Protein AF-A0A2B4R1T6-F1 (afdb_monomer_lite)

Radius of gyration: 17.05 Å; chains: 1; bounding box: 38×41×53 Å

Organism: Stylophora pistillata (NCBI:txid50429)

pLDDT: mean 75.85, std 18.22, range [33.16, 94.69]

Structure (mmCIF, N/CA/C/O backbone):
data_AF-A0A2B4R1T6-F1
#
_entry.id   AF-A0A2B4R1T6-F1
#
loop_
_atom_site.group_PDB
_atom_site.id
_atom_site.type_symbol
_atom_site.label_atom_id
_atom_site.label_alt_id
_atom_site.label_comp_id
_atom_site.label_asym_id
_atom_site.label_entity_id
_atom_site.label_seq_id
_atom_site.pdbx_PDB_ins_code
_atom_site.Cartn_x
_atom_site.Cartn_y
_atom_site.Cartn_z
_atom_site.occupancy
_atom_site.B_iso_or_equiv
_atom_site.auth_seq_id
_atom_site.auth_comp_id
_atom_site.auth_asym_id
_atom_site.auth_atom_id
_atom_site.pdbx_PDB_model_num
ATOM 1 N N . MET A 1 1 ? -20.823 -5.730 -6.536 1.00 39.00 1 MET A N 1
ATOM 2 C CA . MET A 1 1 ? -21.537 -6.788 -7.275 1.00 39.00 1 MET A CA 1
ATOM 3 C C . MET A 1 1 ? -20.811 -8.080 -6.930 1.00 39.00 1 MET A C 1
ATOM 5 O O . MET A 1 1 ? -19.600 -8.107 -7.101 1.00 39.00 1 MET A O 1
ATOM 9 N N . TYR A 1 2 ? -21.481 -9.032 -6.278 1.00 33.16 2 TYR A N 1
ATOM 10 C CA . TYR A 1 2 ? -20.877 -10.291 -5.822 1.00 33.16 2 TYR A CA 1
ATOM 11 C C . TYR A 1 2 ? -21.001 -11.330 -6.938 1.00 33.16 2 TYR A C 1
ATOM 13 O O . TYR A 1 2 ? -22.091 -11.473 -7.487 1.00 33.16 2 TYR A O 1
ATOM 21 N N . SER A 1 3 ? -19.923 -12.046 -7.245 1.00 36.09 3 SER A N 1
ATOM 22 C CA . SER A 1 3 ? -19.972 -13.236 -8.097 1.00 36.09 3 SER A CA 1
ATOM 23 C C . SER A 1 3 ? -19.901 -14.456 -7.187 1.00 36.09 3 SER A C 1
ATOM 25 O O . SER A 1 3 ? -18.917 -14.640 -6.477 1.00 36.09 3 SER A O 1
ATOM 27 N N . VAL A 1 4 ? -20.963 -15.260 -7.161 1.00 39.91 4 VAL A N 1
ATOM 28 C CA . VAL A 1 4 ? -20.956 -16.563 -6.487 1.00 39.91 4 VAL A CA 1
ATOM 29 C C . VAL A 1 4 ? -20.501 -17.586 -7.518 1.00 39.91 4 VAL A C 1
ATOM 31 O O . VAL A 1 4 ? -21.223 -17.848 -8.477 1.00 39.91 4 VAL A O 1
ATOM 34 N N . ILE A 1 5 ? -19.308 -18.150 -7.341 1.00 46.34 5 ILE A N 1
ATOM 35 C CA . ILE A 1 5 ? -18.876 -19.302 -8.133 1.00 46.34 5 ILE A CA 1
ATOM 36 C C . ILE A 1 5 ? -19.346 -20.548 -7.391 1.00 46.34 5 ILE A C 1
ATOM 38 O O . ILE A 1 5 ? -18.790 -20.920 -6.361 1.00 46.34 5 ILE A O 1
ATOM 42 N N . VAL A 1 6 ? -20.389 -21.188 -7.912 1.00 41.59 6 VAL A N 1
ATOM 43 C CA . VAL A 1 6 ? -20.802 -22.518 -7.459 1.00 41.59 6 VAL A CA 1
ATOM 44 C C . VAL A 1 6 ? -19.969 -23.531 -8.238 1.00 41.59 6 VAL A C 1
ATOM 46 O O . VAL A 1 6 ? -20.107 -23.635 -9.455 1.00 41.59 6 VAL A O 1
ATOM 49 N N . ARG A 1 7 ? -19.072 -24.253 -7.561 1.00 44.19 7 ARG A N 1
ATOM 50 C CA . ARG A 1 7 ? -18.476 -25.478 -8.111 1.00 44.19 7 ARG A CA 1
ATOM 51 C C . ARG A 1 7 ? -19.349 -26.659 -7.699 1.00 44.19 7 ARG A C 1
ATOM 53 O O . ARG A 1 7 ? -19.763 -26.730 -6.543 1.00 44.19 7 ARG A O 1
ATOM 60 N N . ASP A 1 8 ? -19.632 -27.545 -8.650 1.00 45.81 8 ASP A N 1
ATOM 61 C CA . ASP A 1 8 ? -20.525 -28.692 -8.473 1.00 45.81 8 ASP A CA 1
ATOM 62 C C . ASP A 1 8 ? -20.237 -29.468 -7.177 1.00 45.81 8 ASP A C 1
ATOM 64 O O . ASP A 1 8 ? -19.147 -30.002 -6.973 1.00 45.81 8 ASP A O 1
ATOM 68 N N . GLY A 1 9 ? -21.246 -29.526 -6.303 1.00 54.59 9 GLY A N 1
ATOM 69 C CA . GLY A 1 9 ? -21.313 -30.441 -5.159 1.00 54.59 9 GLY A CA 1
ATOM 70 C C . GLY A 1 9 ? -20.672 -29.990 -3.840 1.00 54.59 9 GLY A C 1
ATOM 71 O O . GLY A 1 9 ? -20.754 -30.738 -2.868 1.00 54.59 9 GLY A O 1
ATOM 72 N N . GLY A 1 10 ? -20.068 -28.801 -3.758 1.00 51.72 10 GLY A N 1
ATOM 73 C CA . GLY A 1 10 ? -19.471 -28.269 -2.522 1.00 51.72 10 GLY A CA 1
ATOM 74 C C . GLY A 1 10 ? -20.254 -27.097 -1.924 1.00 51.72 10 GLY A C 1
ATOM 75 O O . GLY A 1 10 ? -20.912 -26.354 -2.650 1.00 51.72 10 GLY A O 1
ATOM 76 N N . ALA A 1 11 ? -20.173 -26.913 -0.598 1.00 46.38 11 ALA A N 1
ATOM 77 C CA . ALA A 1 11 ? -20.697 -25.722 0.077 1.00 46.38 11 ALA A CA 1
ATOM 78 C C . ALA A 1 11 ? -20.202 -24.446 -0.636 1.00 46.38 11 ALA A C 1
ATOM 80 O O . ALA A 1 11 ? -19.047 -24.425 -1.066 1.00 46.38 11 ALA A O 1
ATOM 81 N N . PRO A 1 12 ? -21.040 -23.400 -0.778 1.00 48.19 12 PRO A N 1
ATOM 82 C CA . PRO A 1 12 ? -20.660 -22.192 -1.496 1.00 48.19 12 PRO A CA 1
ATOM 83 C C . PRO A 1 12 ? -19.442 -21.562 -0.824 1.00 48.19 12 PRO A C 1
ATOM 85 O O . PRO A 1 12 ? -19.534 -20.959 0.246 1.00 48.19 12 PRO A O 1
ATOM 88 N N . GLU A 1 13 ? -18.285 -21.714 -1.456 1.00 46.03 13 GLU A N 1
ATOM 89 C CA . GLU A 1 13 ? -17.094 -20.988 -1.071 1.00 46.03 13 GLU A CA 1
ATOM 90 C C . GLU A 1 13 ? -17.287 -19.558 -1.568 1.00 46.03 13 GLU A C 1
ATOM 92 O O . GLU A 1 13 ? -17.311 -19.287 -2.771 1.00 46.03 13 GLU A O 1
ATOM 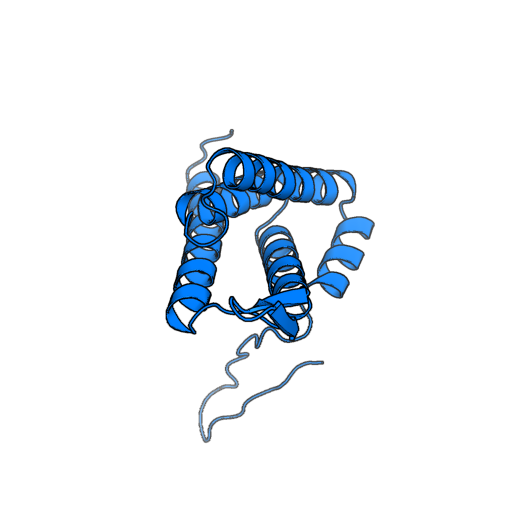97 N N . VAL A 1 14 ? -17.489 -18.626 -0.634 1.00 46.47 14 VAL A N 1
ATOM 98 C CA . VAL A 1 14 ? -17.458 -17.196 -0.942 1.00 46.47 14 VAL A CA 1
ATOM 99 C C . VAL A 1 14 ? -16.006 -16.847 -1.233 1.00 46.47 14 VAL A C 1
ATOM 101 O O . VAL A 1 14 ? -15.272 -16.346 -0.381 1.00 46.47 14 VAL A O 1
ATOM 104 N N . VAL A 1 15 ? -15.574 -17.135 -2.456 1.00 44.50 15 VAL A N 1
ATOM 105 C CA . VAL A 1 15 ? -14.360 -16.555 -2.999 1.00 44.50 15 VAL A CA 1
ATOM 106 C C . VAL A 1 15 ? -14.675 -15.076 -3.143 1.00 44.50 15 VAL A C 1
ATOM 108 O O . VAL A 1 15 ? -15.443 -14.661 -4.009 1.00 44.50 15 VAL A O 1
ATOM 111 N N . LEU A 1 16 ? -14.132 -14.282 -2.222 1.00 39.97 16 LEU A N 1
ATOM 112 C CA . LEU A 1 16 ? -14.059 -12.831 -2.321 1.00 39.97 16 LEU A CA 1
ATOM 113 C C . LEU A 1 16 ? -13.189 -12.510 -3.540 1.00 39.97 16 LEU A C 1
ATOM 115 O O . LEU A 1 16 ? -12.020 -12.147 -3.423 1.00 39.97 16 LEU A O 1
ATOM 119 N N . GLU A 1 17 ? -13.745 -12.689 -4.735 1.00 38.50 17 GLU A N 1
ATOM 120 C CA . GLU A 1 17 ? -13.187 -12.078 -5.917 1.00 38.50 17 GLU A CA 1
ATOM 121 C C . GLU A 1 17 ? -13.188 -10.578 -5.652 1.00 38.50 17 GLU A C 1
ATOM 123 O O . GLU A 1 17 ? -14.170 -9.974 -5.208 1.00 38.50 17 GLU A O 1
ATOM 128 N N . VAL A 1 18 ? -12.037 -9.974 -5.902 1.00 44.78 18 VAL A N 1
ATOM 129 C CA . VAL A 1 18 ? -11.747 -8.569 -5.663 1.00 44.78 18 VAL A CA 1
ATOM 130 C C . VAL A 1 18 ? -11.926 -7.788 -6.978 1.00 44.78 18 VAL A C 1
ATOM 132 O O . VAL A 1 18 ? -10.910 -7.456 -7.583 1.00 44.78 18 VAL A O 1
ATOM 135 N N . PRO A 1 19 ? -13.147 -7.453 -7.472 1.00 41.78 19 PRO A N 1
ATOM 136 C CA . PRO A 1 19 ? -13.233 -6.598 -8.658 1.00 41.78 19 PRO A CA 1
ATOM 137 C C . PRO A 1 19 ? -13.993 -5.275 -8.453 1.00 41.78 19 PRO A C 1
ATOM 139 O O . PRO A 1 19 ? -14.450 -4.698 -9.431 1.00 41.78 19 PRO A O 1
ATOM 142 N N . VAL A 1 20 ? -14.107 -4.735 -7.224 1.00 45.44 20 VAL A N 1
ATOM 143 C CA . VAL A 1 20 ? -14.657 -3.363 -6.989 1.00 45.44 20 VAL A CA 1
ATOM 144 C C . VAL A 1 20 ? -13.894 -2.557 -5.904 1.00 45.44 20 VAL A C 1
ATOM 146 O O . VAL A 1 20 ? -14.234 -1.420 -5.587 1.00 45.44 20 VAL A O 1
ATOM 149 N N . LEU A 1 21 ? -12.828 -3.115 -5.314 1.00 59.62 21 LEU A N 1
ATOM 150 C CA . LEU A 1 21 ? -12.398 -2.800 -3.936 1.00 59.62 21 LEU A CA 1
ATOM 151 C C . LEU A 1 21 ? -11.487 -1.570 -3.718 1.00 59.62 21 LEU A C 1
ATOM 153 O O . LEU A 1 21 ? -11.061 -1.350 -2.588 1.00 59.62 21 LEU A O 1
ATOM 157 N N . GLY A 1 22 ? -11.181 -0.763 -4.738 1.00 71.75 22 GLY A N 1
ATOM 158 C CA . GLY A 1 22 ? -10.299 0.411 -4.599 1.00 71.75 22 GLY A CA 1
ATOM 159 C C . GLY A 1 22 ? -11.032 1.664 -4.104 1.00 71.75 22 GLY A C 1
ATOM 160 O O . GLY A 1 22 ? -11.129 1.930 -2.909 1.00 71.75 22 GLY A O 1
ATOM 161 N N . LEU A 1 23 ? -11.578 2.444 -5.040 1.00 83.12 23 LEU A N 1
ATOM 162 C CA . LEU A 1 23 ? -12.249 3.723 -4.761 1.00 83.12 23 LEU A CA 1
ATOM 163 C C . LEU A 1 23 ? -13.514 3.595 -3.902 1.00 83.12 23 LEU A C 1
ATOM 165 O O . LEU A 1 23 ? -13.702 4.398 -2.991 1.00 83.12 23 LEU A O 1
ATOM 169 N N . GLY A 1 24 ? -14.365 2.595 -4.157 1.00 84.31 24 GLY A N 1
ATOM 170 C CA . GLY A 1 24 ? -15.607 2.405 -3.397 1.00 84.31 24 GLY A CA 1
ATOM 171 C C . GLY A 1 24 ? -15.343 2.128 -1.914 1.00 84.31 24 GLY A C 1
ATOM 172 O O . GLY A 1 24 ? -15.935 2.760 -1.039 1.00 84.31 24 GLY A O 1
ATOM 173 N N . THR A 1 25 ? -14.381 1.249 -1.627 1.00 88.25 25 THR A N 1
ATOM 174 C CA . THR A 1 25 ? -13.938 0.959 -0.259 1.00 88.25 25 THR A CA 1
ATOM 175 C C . THR A 1 25 ? -13.317 2.188 0.393 1.00 88.25 25 THR A C 1
ATOM 177 O O . THR A 1 25 ? -13.676 2.516 1.520 1.00 88.25 25 THR A O 1
ATOM 180 N N . LEU A 1 26 ? -12.435 2.914 -0.305 1.00 88.88 26 LEU A N 1
ATOM 181 C CA . LEU A 1 26 ? -11.818 4.126 0.244 1.00 88.88 26 LEU A CA 1
ATOM 182 C C . LEU A 1 26 ? -12.840 5.226 0.530 1.00 88.88 26 LEU A C 1
ATOM 184 O O . LEU A 1 26 ? -12.741 5.873 1.565 1.00 88.88 26 LEU A O 1
ATOM 188 N N . SER A 1 27 ? -13.842 5.410 -0.331 1.00 88.12 27 SER A N 1
ATOM 189 C CA . SER A 1 27 ? -14.935 6.363 -0.107 1.00 88.12 27 SER A CA 1
ATOM 190 C C . SER A 1 27 ? -15.715 6.029 1.169 1.00 88.12 27 SER A C 1
ATOM 192 O O . SER A 1 27 ? -15.915 6.894 2.025 1.00 88.12 27 SER A O 1
ATOM 194 N N . ARG A 1 28 ? -16.069 4.752 1.357 1.00 92.31 28 ARG A N 1
ATOM 195 C CA . ARG A 1 28 ? -16.723 4.274 2.581 1.00 92.31 28 ARG A CA 1
ATOM 196 C C . ARG A 1 28 ? -15.839 4.476 3.817 1.00 92.31 28 ARG A C 1
ATOM 198 O O . ARG A 1 28 ? -16.294 5.039 4.809 1.00 92.31 28 ARG A O 1
ATOM 205 N N . LYS A 1 29 ? -14.562 4.090 3.745 1.00 91.38 29 LYS A N 1
ATOM 206 C CA . LYS A 1 29 ? -13.594 4.245 4.844 1.00 91.38 29 LYS A CA 1
ATOM 207 C C . LYS A 1 29 ? -13.321 5.708 5.189 1.00 91.38 29 LYS A C 1
ATOM 209 O O . LYS A 1 29 ? -13.178 6.026 6.363 1.00 91.38 29 LYS A O 1
ATOM 214 N N . LEU A 1 30 ? -13.307 6.609 4.209 1.00 89.25 30 LEU A N 1
ATOM 215 C CA . LEU A 1 30 ? -13.201 8.050 4.448 1.00 89.25 30 LEU A CA 1
ATOM 216 C C . LEU A 1 30 ? -14.414 8.594 5.207 1.00 89.25 30 LEU A C 1
ATOM 218 O O . LEU A 1 30 ? -14.241 9.457 6.058 1.00 89.25 30 LEU A O 1
ATOM 222 N N . LYS A 1 31 ? -15.620 8.078 4.945 1.00 92.69 31 LYS A N 1
ATOM 223 C CA . LYS A 1 31 ? -16.824 8.457 5.697 1.00 92.69 31 LYS A CA 1
ATOM 224 C C . LYS A 1 31 ? -16.798 7.931 7.137 1.00 92.69 31 LYS A C 1
ATOM 226 O O . LYS A 1 31 ? -17.160 8.657 8.054 1.00 92.69 31 LYS A O 1
ATOM 231 N N . GLU A 1 32 ? -16.385 6.680 7.332 1.00 92.88 32 GLU A N 1
ATOM 232 C CA . GLU A 1 32 ? -16.387 6.011 8.645 1.00 92.88 32 GLU A CA 1
ATOM 233 C C . GLU A 1 32 ? -15.204 6.430 9.536 1.00 92.88 32 GLU A C 1
ATOM 235 O O . GLU A 1 32 ? -15.346 6.593 10.745 1.00 92.88 32 GLU A O 1
ATOM 240 N N . GLN A 1 33 ? -14.020 6.587 8.946 1.00 92.38 33 GLN A N 1
ATOM 241 C CA . GLN A 1 33 ? -12.757 6.831 9.644 1.00 92.38 33 GLN A CA 1
ATOM 242 C C . GLN A 1 33 ? -11.823 7.749 8.825 1.00 92.38 33 GLN A C 1
ATOM 244 O O . GLN A 1 33 ? -10.740 7.327 8.394 1.00 92.38 33 GLN A O 1
ATOM 249 N N . PRO A 1 34 ? -12.198 9.026 8.617 1.00 91.44 34 PRO A N 1
ATOM 250 C CA . PRO A 1 34 ? -11.493 9.941 7.714 1.00 91.44 34 PRO A CA 1
ATOM 251 C C . PRO A 1 34 ? -10.016 10.113 8.075 1.00 91.44 34 PRO A C 1
ATOM 253 O O . PRO A 1 34 ? -9.144 9.925 7.229 1.00 91.44 34 PRO A O 1
ATOM 256 N N . ILE A 1 35 ? -9.722 10.395 9.348 1.00 94.69 35 ILE A N 1
ATOM 257 C CA . ILE A 1 35 ? -8.356 10.670 9.821 1.00 94.69 35 ILE A CA 1
ATOM 258 C C . ILE A 1 35 ? -7.447 9.454 9.604 1.00 94.69 35 ILE A C 1
ATOM 260 O O . ILE A 1 35 ? -6.366 9.587 9.033 1.00 94.69 35 ILE A O 1
ATOM 264 N N . LYS A 1 36 ? -7.896 8.256 10.003 1.00 92.50 36 LYS A N 1
ATOM 265 C CA . LYS A 1 36 ? -7.116 7.017 9.848 1.00 92.50 36 LYS A CA 1
ATOM 266 C C . LYS A 1 36 ? -6.886 6.672 8.380 1.00 92.50 36 LYS A C 1
ATOM 268 O O . LYS A 1 36 ? -5.787 6.266 8.013 1.00 92.50 36 LYS A O 1
ATOM 273 N N . THR A 1 37 ? -7.899 6.871 7.537 1.00 90.62 37 THR A N 1
ATOM 274 C CA . THR A 1 37 ? -7.798 6.617 6.093 1.00 90.62 37 THR A CA 1
ATOM 275 C C . THR A 1 37 ? -6.800 7.567 5.428 1.00 90.62 37 THR A C 1
ATOM 277 O O . THR A 1 37 ? -5.965 7.125 4.640 1.00 90.62 37 THR A O 1
ATOM 280 N N . ILE A 1 38 ? -6.810 8.853 5.799 1.00 92.69 38 ILE A N 1
ATOM 281 C CA . ILE A 1 38 ? -5.837 9.844 5.315 1.00 92.69 38 ILE A CA 1
ATOM 282 C C . ILE A 1 38 ? -4.421 9.496 5.790 1.00 92.69 38 ILE A C 1
ATOM 284 O O . ILE A 1 38 ? -3.487 9.504 4.990 1.00 92.69 38 ILE A O 1
ATOM 288 N N . GLN A 1 39 ? -4.248 9.146 7.068 1.00 93.56 39 GLN A N 1
ATOM 289 C CA . GLN A 1 39 ? -2.951 8.735 7.614 1.00 93.56 39 GLN A CA 1
ATOM 290 C C . GLN A 1 39 ? -2.400 7.488 6.911 1.00 93.56 39 GLN A C 1
ATOM 292 O O . GLN A 1 39 ? -1.221 7.450 6.568 1.00 93.56 39 GLN A O 1
ATOM 297 N N . ALA A 1 40 ? -3.250 6.496 6.638 1.00 92.81 40 ALA A N 1
ATOM 298 C CA . ALA A 1 40 ? -2.874 5.323 5.855 1.00 92.81 40 ALA A CA 1
ATOM 299 C C . ALA A 1 40 ? -2.431 5.707 4.431 1.00 92.81 40 ALA A C 1
ATOM 301 O O . ALA A 1 40 ? -1.408 5.218 3.955 1.00 92.81 40 ALA A O 1
ATOM 302 N N . GLY A 1 41 ? -3.146 6.628 3.777 1.00 92.31 41 GLY A N 1
ATOM 303 C CA . GLY A 1 41 ? -2.754 7.174 2.473 1.00 92.31 41 GLY A CA 1
ATOM 304 C C . GLY A 1 41 ? -1.392 7.880 2.497 1.00 92.31 41 GLY A C 1
ATOM 305 O O . GLY A 1 41 ? -0.586 7.701 1.583 1.00 92.31 41 GLY A O 1
ATOM 306 N N . TRP A 1 42 ? -1.092 8.621 3.567 1.00 93.81 42 TRP A N 1
ATOM 307 C CA . TRP A 1 42 ? 0.201 9.286 3.751 1.00 93.81 42 TRP A CA 1
ATOM 308 C C . TRP A 1 42 ? 1.379 8.310 3.829 1.00 93.81 42 TRP A C 1
ATOM 310 O O . TRP A 1 42 ? 2.440 8.605 3.280 1.00 93.81 42 TRP A O 1
ATOM 320 N N . GLU A 1 43 ? 1.215 7.142 4.452 1.00 92.38 43 GLU A N 1
ATOM 321 C CA . GLU A 1 43 ? 2.280 6.127 4.496 1.00 92.38 43 GLU A CA 1
ATOM 322 C C . GLU A 1 43 ? 2.590 5.556 3.104 1.00 92.38 43 GLU A C 1
ATOM 324 O O . GLU A 1 43 ? 3.757 5.369 2.746 1.00 92.38 43 GLU A O 1
ATOM 329 N N . PHE A 1 44 ? 1.567 5.388 2.258 1.00 90.25 44 PHE A N 1
ATOM 330 C CA . PHE A 1 44 ? 1.777 5.050 0.849 1.00 90.25 44 PHE A CA 1
ATOM 331 C C . PHE A 1 44 ? 2.518 6.169 0.106 1.00 90.25 44 PHE A C 1
ATOM 333 O O . PHE A 1 44 ? 3.468 5.881 -0.621 1.00 90.25 44 PHE A O 1
ATOM 340 N N . ALA A 1 45 ? 2.147 7.437 0.312 1.00 88.81 45 ALA A N 1
ATOM 341 C CA . ALA A 1 45 ? 2.820 8.574 -0.320 1.00 88.81 45 ALA A CA 1
ATOM 342 C C . ALA A 1 45 ? 4.305 8.678 0.081 1.00 88.81 45 ALA A C 1
ATOM 344 O O . ALA A 1 45 ? 5.164 8.874 -0.781 1.00 88.81 45 ALA A O 1
ATOM 345 N N . LYS A 1 46 ? 4.630 8.478 1.367 1.00 88.19 46 LYS A N 1
ATOM 346 C CA . LYS A 1 46 ? 6.017 8.451 1.866 1.00 88.19 46 LYS A CA 1
ATOM 347 C C . LYS A 1 46 ? 6.831 7.330 1.228 1.00 88.19 46 LYS A C 1
ATOM 349 O O . LYS A 1 46 ? 7.936 7.577 0.748 1.00 88.19 46 LYS A O 1
ATOM 354 N N . SER A 1 47 ? 6.282 6.114 1.199 1.00 84.31 47 SER A N 1
ATOM 355 C CA . SER A 1 47 ? 6.933 4.963 0.564 1.00 84.31 47 SER A CA 1
ATOM 356 C C . SER A 1 47 ? 7.207 5.229 -0.922 1.00 84.31 47 SER A C 1
ATOM 358 O O . SER A 1 47 ? 8.321 5.024 -1.403 1.00 84.31 47 SER A O 1
ATOM 360 N N . TYR A 1 48 ? 6.244 5.828 -1.627 1.00 79.81 48 TYR A N 1
ATOM 361 C CA . TYR A 1 48 ? 6.421 6.261 -3.011 1.00 79.81 48 TYR A CA 1
ATOM 362 C C . TYR A 1 48 ? 7.509 7.319 -3.201 1.00 79.81 48 TYR A C 1
ATOM 364 O O . TYR A 1 48 ? 8.285 7.230 -4.156 1.00 79.81 48 TYR A O 1
ATOM 372 N N . GLY A 1 49 ? 7.582 8.299 -2.298 1.00 82.12 49 GLY A N 1
ATOM 373 C CA . GLY A 1 49 ? 8.648 9.298 -2.280 1.00 82.12 49 GLY A CA 1
ATOM 374 C C . GLY A 1 49 ? 10.026 8.644 -2.182 1.00 82.12 49 GLY A C 1
ATOM 375 O O . GLY A 1 49 ? 10.883 8.903 -3.026 1.00 82.12 49 GLY A O 1
ATOM 376 N N . LYS A 1 50 ? 10.207 7.715 -1.233 1.00 78.81 50 LYS A N 1
ATOM 377 C CA . LYS A 1 50 ? 11.455 6.944 -1.082 1.00 78.81 50 LYS A CA 1
ATOM 378 C C . LYS A 1 50 ? 11.788 6.140 -2.344 1.00 78.81 50 LYS A C 1
ATOM 380 O O . LYS A 1 50 ? 12.902 6.222 -2.851 1.00 78.81 50 LYS A O 1
ATOM 385 N N . MET A 1 51 ? 10.810 5.426 -2.913 1.00 77.44 51 MET A N 1
ATOM 386 C CA . MET A 1 51 ? 11.007 4.638 -4.140 1.00 77.44 51 MET A CA 1
ATOM 387 C C . MET A 1 51 ? 11.445 5.485 -5.341 1.00 77.44 51 MET A C 1
ATOM 389 O O . MET A 1 51 ? 12.223 5.003 -6.168 1.00 77.44 51 MET A O 1
ATOM 393 N N . ARG A 1 52 ? 10.946 6.725 -5.458 1.00 76.75 52 ARG A N 1
ATOM 394 C CA . ARG A 1 52 ? 11.370 7.667 -6.503 1.00 76.75 52 ARG A CA 1
ATOM 395 C C . ARG A 1 52 ? 12.794 8.166 -6.285 1.00 76.75 52 ARG A C 1
ATOM 397 O O . ARG A 1 52 ? 13.557 8.168 -7.243 1.00 76.75 52 ARG A O 1
ATOM 404 N N . VAL A 1 53 ? 13.145 8.552 -5.058 1.00 75.69 53 VAL A N 1
ATOM 405 C CA . VAL A 1 53 ? 14.498 9.033 -4.722 1.00 75.69 53 VAL A CA 1
ATOM 406 C C . VAL A 1 53 ? 15.544 7.946 -4.969 1.00 75.69 53 VAL A C 1
ATOM 408 O O . VAL A 1 53 ? 16.596 8.220 -5.533 1.00 75.69 53 VAL A O 1
ATOM 411 N N . GLU A 1 54 ? 15.235 6.696 -4.627 1.00 73.81 54 GLU A N 1
ATOM 412 C CA . GLU A 1 54 ? 16.147 5.565 -4.828 1.00 73.81 54 GLU A CA 1
ATOM 413 C C . GLU A 1 54 ? 16.151 5.008 -6.264 1.00 73.81 54 GLU A C 1
ATOM 415 O O . GLU A 1 54 ? 16.871 4.053 -6.542 1.00 73.81 54 GLU A O 1
ATOM 420 N N . ASN A 1 55 ? 15.340 5.559 -7.178 1.00 67.56 55 ASN A N 1
ATOM 421 C CA . ASN A 1 55 ? 15.143 5.057 -8.545 1.00 67.56 55 ASN A CA 1
ATOM 422 C C . ASN A 1 55 ? 14.711 3.570 -8.623 1.00 67.56 55 ASN A C 1
ATOM 424 O O . ASN A 1 55 ? 14.997 2.864 -9.587 1.00 67.56 55 ASN A O 1
ATOM 428 N N . LYS A 1 56 ? 13.974 3.077 -7.616 1.00 69.81 56 LYS A N 1
ATOM 429 C CA . LYS A 1 56 ? 13.514 1.673 -7.511 1.00 69.81 56 LYS A CA 1
ATOM 430 C C . LYS A 1 56 ? 12.016 1.512 -7.782 1.00 69.81 56 LYS A C 1
ATOM 432 O O . LYS A 1 56 ? 11.351 0.653 -7.203 1.00 69.81 56 LYS A O 1
ATOM 437 N N . ILE A 1 57 ? 11.468 2.340 -8.672 1.00 60.34 57 ILE A N 1
ATOM 438 C CA . ILE A 1 57 ? 10.019 2.502 -8.903 1.00 60.34 57 ILE A CA 1
ATOM 439 C C . ILE A 1 57 ? 9.310 1.182 -9.281 1.00 60.34 57 ILE A C 1
ATOM 441 O O . ILE A 1 57 ? 8.115 1.041 -9.017 1.00 60.34 57 ILE A O 1
ATOM 445 N N . ARG A 1 58 ? 10.022 0.208 -9.871 1.00 60.00 58 ARG A N 1
ATOM 446 C CA . ARG A 1 58 ? 9.454 -1.078 -10.321 1.00 60.00 58 ARG A CA 1
ATOM 447 C C . ARG A 1 58 ? 9.805 -2.300 -9.459 1.00 60.00 58 ARG A C 1
ATOM 449 O O . ARG A 1 58 ? 9.075 -3.276 -9.539 1.00 60.00 58 ARG A O 1
ATOM 456 N N . GLY A 1 59 ? 10.848 -2.241 -8.625 1.00 65.25 59 GLY A N 1
ATOM 457 C CA . GLY A 1 59 ? 11.417 -3.434 -7.971 1.00 65.25 59 GLY A CA 1
ATOM 458 C C . GLY A 1 59 ? 11.505 -3.395 -6.444 1.00 65.25 59 GLY A C 1
ATOM 459 O O . GLY A 1 59 ? 11.985 -4.351 -5.842 1.00 65.25 59 GLY A O 1
ATOM 460 N N . ASN A 1 60 ? 11.076 -2.314 -5.782 1.00 81.25 60 ASN A N 1
ATOM 461 C CA . ASN A 1 60 ? 11.189 -2.224 -4.323 1.00 81.25 60 ASN A CA 1
ATOM 462 C C . ASN A 1 60 ? 10.026 -2.941 -3.607 1.00 81.25 60 ASN A C 1
ATOM 464 O O . ASN A 1 60 ? 9.111 -2.304 -3.081 1.00 81.25 60 ASN A O 1
ATOM 468 N N . LEU A 1 61 ? 10.061 -4.278 -3.593 1.00 88.69 61 LEU A N 1
ATOM 469 C CA . LEU A 1 61 ? 9.086 -5.110 -2.874 1.00 88.69 61 LEU A CA 1
ATOM 470 C C . LEU A 1 61 ? 9.041 -4.775 -1.373 1.00 88.69 61 LEU A C 1
ATOM 472 O O . LEU A 1 61 ? 7.960 -4.714 -0.789 1.00 88.69 61 LEU A O 1
ATOM 476 N N . ALA A 1 62 ? 10.191 -4.456 -0.771 1.00 88.00 62 ALA A N 1
ATOM 477 C CA . ALA A 1 62 ? 10.278 -4.065 0.635 1.00 88.00 62 ALA A CA 1
ATOM 478 C C . ALA A 1 62 ? 9.478 -2.784 0.932 1.00 88.00 62 ALA A C 1
ATOM 480 O O . ALA A 1 62 ? 8.732 -2.735 1.907 1.00 88.00 62 ALA A O 1
ATOM 481 N N . ALA A 1 63 ? 9.545 -1.778 0.056 1.00 87.94 63 ALA A N 1
ATOM 482 C CA . ALA A 1 63 ? 8.764 -0.548 0.204 1.00 87.94 63 ALA A CA 1
ATOM 483 C C . ALA A 1 63 ? 7.246 -0.787 0.078 1.00 87.94 63 ALA A C 1
ATOM 485 O O . ALA A 1 63 ? 6.450 -0.127 0.754 1.00 87.94 63 ALA A O 1
ATOM 486 N N . HIS A 1 64 ? 6.831 -1.745 -0.758 1.00 90.00 64 HIS A N 1
ATOM 487 C CA . HIS A 1 64 ? 5.434 -2.171 -0.881 1.00 90.00 64 HIS A CA 1
ATOM 488 C C . HIS A 1 64 ? 4.921 -2.882 0.378 1.00 90.00 64 HIS A C 1
ATOM 490 O O . HIS A 1 64 ? 3.806 -2.595 0.836 1.00 90.00 64 HIS A O 1
ATOM 496 N N . GLN A 1 65 ? 5.748 -3.752 0.958 1.00 92.81 65 GLN A N 1
ATOM 497 C CA . GLN A 1 65 ? 5.475 -4.424 2.225 1.00 92.81 65 GLN A CA 1
ATOM 498 C C . GLN A 1 65 ? 5.408 -3.422 3.387 1.00 92.81 65 GLN A C 1
ATOM 500 O O . GLN A 1 65 ? 4.415 -3.399 4.114 1.00 92.81 65 GLN A O 1
ATOM 505 N N . GLU A 1 66 ? 6.406 -2.542 3.528 1.00 92.06 66 GLU A N 1
ATOM 506 C CA . GLU A 1 66 ? 6.463 -1.514 4.578 1.00 92.06 66 GLU A CA 1
ATOM 507 C C . GLU A 1 66 ? 5.242 -0.586 4.519 1.00 92.06 66 GLU A C 1
ATOM 509 O O . GLU A 1 66 ? 4.569 -0.398 5.532 1.00 92.06 66 GLU A O 1
ATOM 514 N N . ALA A 1 67 ? 4.890 -0.079 3.331 1.00 92.12 67 ALA A N 1
ATOM 515 C CA . ALA A 1 67 ? 3.718 0.781 3.155 1.00 92.12 67 ALA A CA 1
ATOM 516 C C . ALA A 1 67 ? 2.425 0.095 3.612 1.00 92.12 67 ALA A C 1
ATOM 518 O O . ALA A 1 67 ? 1.622 0.692 4.329 1.00 92.12 67 ALA A O 1
ATOM 519 N N . ASN A 1 68 ? 2.227 -1.172 3.231 1.00 94.69 68 ASN A N 1
ATOM 520 C CA . ASN A 1 68 ? 1.046 -1.933 3.635 1.00 94.69 68 ASN A CA 1
ATOM 521 C C . ASN A 1 68 ? 1.031 -2.221 5.137 1.00 94.69 68 ASN A C 1
ATOM 523 O O . ASN A 1 68 ? -0.035 -2.156 5.754 1.00 94.69 68 ASN A O 1
ATOM 527 N N . ARG A 1 69 ? 2.195 -2.496 5.732 1.00 94.44 69 ARG A N 1
ATOM 528 C CA . ARG A 1 69 ? 2.338 -2.705 7.173 1.00 94.44 69 ARG A CA 1
ATOM 529 C C . ARG A 1 69 ? 1.965 -1.452 7.953 1.00 94.44 69 ARG A C 1
ATOM 531 O O . ARG A 1 69 ? 1.108 -1.512 8.832 1.00 94.44 69 ARG A O 1
ATOM 538 N N . GLU A 1 70 ? 2.565 -0.313 7.621 1.00 93.75 70 GLU A N 1
ATOM 539 C CA . GLU A 1 70 ? 2.319 0.944 8.332 1.00 93.75 70 GLU A CA 1
ATOM 540 C C . GLU A 1 70 ? 0.892 1.457 8.111 1.00 93.75 70 GLU A C 1
ATOM 542 O O . GLU A 1 70 ? 0.209 1.804 9.075 1.00 93.75 70 GLU A O 1
ATOM 547 N N . ALA A 1 71 ? 0.366 1.392 6.887 1.00 93.38 71 ALA A N 1
ATOM 548 C CA . ALA A 1 71 ? -1.027 1.746 6.623 1.00 93.38 71 ALA A CA 1
ATOM 549 C C . ALA A 1 71 ? -2.020 0.869 7.407 1.00 93.38 71 ALA A C 1
ATOM 551 O O . ALA A 1 71 ? -2.995 1.383 7.958 1.00 93.38 71 ALA A O 1
ATOM 552 N N . THR A 1 72 ? -1.750 -0.436 7.525 1.00 93.88 72 THR A N 1
ATOM 553 C CA . THR A 1 72 ? -2.575 -1.361 8.324 1.00 93.88 72 THR A CA 1
ATOM 554 C C . THR A 1 72 ? -2.507 -1.048 9.818 1.00 93.88 72 THR A C 1
ATOM 556 O O . THR A 1 72 ? -3.505 -1.189 10.526 1.00 93.88 72 THR A O 1
ATOM 559 N N . LYS A 1 73 ? -1.350 -0.599 10.322 1.00 91.50 73 LYS A N 1
ATOM 560 C CA . LYS A 1 73 ? -1.219 -0.143 11.714 1.00 91.50 73 LYS A CA 1
ATOM 561 C C . LYS A 1 73 ? -2.033 1.125 11.973 1.00 91.50 73 LYS A C 1
ATOM 563 O O . LYS A 1 73 ? -2.706 1.196 12.999 1.00 91.50 73 LYS A O 1
ATOM 568 N N . LYS A 1 74 ? -1.984 2.104 11.060 1.00 92.19 74 LYS A N 1
ATOM 569 C CA . LYS A 1 74 ? -2.686 3.398 11.194 1.00 92.19 74 LYS A CA 1
ATOM 570 C C . LYS A 1 74 ? -4.201 3.289 11.002 1.00 92.19 74 LYS A C 1
ATOM 572 O O . LYS A 1 74 ? -4.954 4.037 11.619 1.00 92.19 74 LYS A O 1
ATOM 577 N N . SER A 1 75 ? -4.645 2.355 10.170 1.00 92.12 75 SER A N 1
ATOM 578 C CA . SER A 1 75 ? -6.054 2.110 9.874 1.00 92.12 75 SER A CA 1
ATOM 579 C C . SER A 1 75 ? -6.363 0.619 10.046 1.00 92.12 75 SER A C 1
ATOM 581 O O . SER A 1 75 ? -6.393 0.119 11.173 1.00 92.12 75 SER A O 1
ATOM 583 N N . ASP A 1 76 ? -6.583 -0.092 8.944 1.00 89.94 76 ASP A N 1
ATOM 584 C CA . ASP A 1 76 ? -6.874 -1.515 8.898 1.00 89.94 76 ASP A CA 1
ATOM 585 C C . ASP A 1 76 ? -6.395 -2.131 7.572 1.00 89.94 76 ASP A C 1
ATOM 587 O O . ASP A 1 76 ? -6.025 -1.437 6.618 1.00 89.94 76 ASP A O 1
ATOM 591 N N . ALA A 1 77 ? -6.384 -3.463 7.523 1.00 90.06 77 ALA A N 1
ATOM 592 C CA . ALA A 1 77 ? -5.890 -4.205 6.368 1.00 90.06 77 ALA A CA 1
ATOM 593 C C . ALA A 1 77 ? -6.766 -4.007 5.119 1.00 90.06 77 ALA A C 1
ATOM 595 O O . ALA A 1 77 ? -6.253 -4.058 4.003 1.00 90.06 77 ALA A O 1
ATOM 596 N N . GLU A 1 78 ? -8.068 -3.765 5.294 1.00 92.19 78 GLU A N 1
ATOM 597 C CA . GLU A 1 78 ? -8.997 -3.515 4.188 1.00 92.19 78 GLU A CA 1
ATOM 598 C C . GLU A 1 78 ? -8.673 -2.175 3.505 1.00 92.19 78 GLU A C 1
ATOM 600 O O . GLU A 1 78 ? -8.595 -2.096 2.281 1.00 92.19 78 GLU A O 1
ATOM 605 N N . THR A 1 79 ? -8.376 -1.142 4.293 1.00 92.12 79 THR A N 1
ATOM 606 C CA . THR A 1 79 ? -7.981 0.189 3.818 1.00 92.12 79 THR A CA 1
ATOM 607 C C . THR A 1 79 ? -6.634 0.139 3.095 1.00 92.12 79 THR A C 1
ATOM 609 O O . THR A 1 79 ? -6.502 0.678 1.996 1.00 92.12 79 THR A O 1
ATOM 612 N N . ALA A 1 80 ? -5.640 -0.569 3.645 1.00 92.31 80 ALA A N 1
ATOM 613 C CA . ALA A 1 80 ? -4.343 -0.762 2.987 1.00 92.31 80 ALA A CA 1
ATOM 614 C C . ALA A 1 80 ? -4.455 -1.564 1.671 1.00 92.31 80 ALA A C 1
ATOM 616 O O . ALA A 1 80 ? -3.779 -1.255 0.681 1.00 92.31 80 ALA A O 1
ATOM 617 N N . ALA A 1 81 ? -5.338 -2.568 1.629 1.00 92.06 81 ALA A N 1
ATOM 618 C CA . ALA A 1 81 ? -5.635 -3.317 0.411 1.00 92.06 81 ALA A CA 1
ATO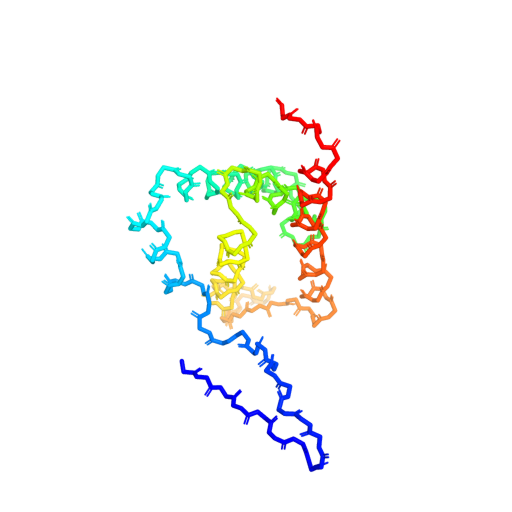M 619 C C . ALA A 1 81 ? -6.310 -2.430 -0.647 1.00 92.06 81 ALA A C 1
ATOM 621 O O . ALA A 1 81 ? -5.906 -2.463 -1.808 1.00 92.06 81 ALA A O 1
ATOM 622 N N . ALA A 1 82 ? -7.267 -1.588 -0.248 1.00 91.38 82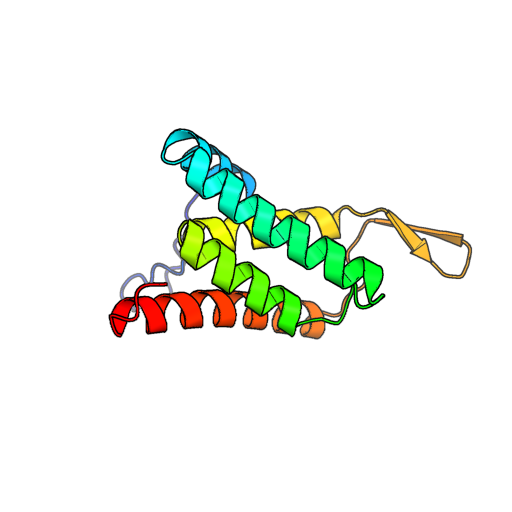 ALA A N 1
ATOM 623 C CA . ALA A 1 82 ? -7.952 -0.660 -1.142 1.00 91.38 82 ALA A CA 1
ATOM 624 C C . ALA A 1 82 ? -7.003 0.399 -1.734 1.00 91.38 82 ALA A C 1
ATOM 626 O O . ALA A 1 82 ? -7.048 0.662 -2.936 1.00 91.38 82 ALA A O 1
ATOM 627 N N . LEU A 1 83 ? -6.080 0.944 -0.928 1.00 92.12 83 LEU A N 1
ATOM 628 C CA . LEU A 1 83 ? -5.012 1.838 -1.403 1.00 92.12 83 LEU A CA 1
ATOM 629 C C . LEU A 1 83 ? -4.096 1.140 -2.418 1.00 92.12 83 LEU A C 1
ATOM 631 O O . LEU A 1 83 ? -3.784 1.702 -3.469 1.00 92.12 83 LEU A O 1
ATOM 635 N N . SER A 1 84 ? -3.698 -0.106 -2.143 1.00 91.25 84 SER A N 1
ATOM 636 C CA . SER A 1 84 ? -2.897 -0.908 -3.077 1.00 91.25 84 SER A CA 1
ATOM 637 C C . SER A 1 84 ? -3.652 -1.198 -4.378 1.00 91.25 84 SER A C 1
ATOM 639 O O . SER A 1 84 ? -3.066 -1.109 -5.452 1.00 91.25 84 SER A O 1
ATOM 641 N N . ALA A 1 85 ? -4.951 -1.495 -4.306 1.00 88.44 85 ALA A N 1
ATOM 642 C CA . ALA A 1 85 ? -5.781 -1.743 -5.480 1.00 88.44 85 ALA A CA 1
ATOM 643 C C . ALA A 1 85 ? -5.941 -0.483 -6.344 1.00 88.44 85 ALA A C 1
ATOM 645 O O . ALA A 1 85 ? -5.739 -0.548 -7.554 1.00 88.44 85 ALA A O 1
ATOM 646 N N . LEU A 1 86 ? -6.229 0.672 -5.731 1.00 87.50 86 LEU A N 1
ATOM 647 C CA . LEU A 1 86 ? -6.338 1.958 -6.431 1.00 87.50 86 LEU A CA 1
ATOM 648 C C . LEU A 1 86 ? -5.049 2.299 -7.190 1.00 87.50 86 LEU A C 1
ATOM 650 O O . LEU A 1 86 ? -5.061 2.721 -8.343 1.00 87.50 86 LEU A O 1
ATOM 654 N N . ARG A 1 87 ? -3.915 2.072 -6.540 1.00 84.75 87 ARG A N 1
ATOM 655 C CA . ARG A 1 87 ? -2.583 2.265 -7.103 1.00 84.75 87 ARG A CA 1
ATOM 656 C C . ARG A 1 87 ? -2.307 1.353 -8.301 1.00 84.75 87 ARG A C 1
ATOM 658 O O . ARG A 1 87 ? -1.760 1.811 -9.300 1.00 84.75 87 ARG A O 1
ATOM 665 N N . GLU A 1 88 ? -2.650 0.071 -8.209 1.00 83.12 88 GLU A N 1
ATOM 666 C CA . GLU A 1 88 ? -2.482 -0.871 -9.323 1.00 83.12 88 GLU A CA 1
ATOM 667 C C . GLU A 1 88 ? -3.434 -0.551 -10.485 1.00 83.12 88 GLU A C 1
ATOM 669 O O . GLU A 1 88 ? -3.023 -0.643 -11.638 1.00 83.12 88 GLU A O 1
ATOM 674 N N . GLN A 1 89 ? -4.653 -0.072 -10.204 1.00 80.50 89 GLN A N 1
ATOM 675 C CA . GLN A 1 89 ? -5.551 0.474 -11.229 1.00 80.50 89 GLN A CA 1
ATOM 676 C C . GLN A 1 89 ? -4.924 1.685 -11.928 1.00 80.50 89 GLN A C 1
ATOM 678 O O . GLN A 1 89 ? -4.868 1.717 -13.153 1.00 80.50 89 GLN A O 1
ATOM 683 N N . TYR A 1 90 ? -4.371 2.640 -11.174 1.00 77.94 90 TYR A N 1
ATOM 684 C CA . TYR A 1 90 ? -3.720 3.820 -11.751 1.00 77.94 90 TYR A CA 1
ATOM 685 C C . TYR A 1 90 ? -2.543 3.459 -12.670 1.00 77.94 90 TYR A C 1
ATOM 687 O O . TYR A 1 90 ? -2.395 4.038 -13.743 1.00 77.94 90 TYR A O 1
ATOM 695 N N . LYS A 1 91 ? -1.727 2.462 -12.303 1.00 74.75 91 LYS A N 1
ATOM 696 C CA . LYS A 1 91 ? -0.594 2.017 -13.136 1.00 74.75 91 LYS A CA 1
ATOM 697 C C . LYS A 1 91 ? -1.020 1.473 -14.500 1.00 74.75 91 LYS A C 1
ATOM 699 O O . LYS A 1 91 ? -0.281 1.657 -15.461 1.00 74.75 91 LYS A O 1
ATOM 704 N N . ARG A 1 92 ? -2.199 0.851 -14.597 1.00 71.00 92 ARG A N 1
ATOM 705 C CA . ARG A 1 92 ? -2.756 0.354 -15.868 1.00 71.00 92 ARG A CA 1
ATOM 706 C C . ARG A 1 92 ? -3.187 1.479 -16.813 1.00 71.00 92 ARG A C 1
ATOM 708 O O . ARG A 1 92 ? -3.362 1.226 -17.996 1.00 71.00 92 ARG A O 1
ATOM 715 N N . HIS A 1 93 ? -3.331 2.701 -16.303 1.00 70.81 93 HIS A N 1
ATOM 716 C CA . HIS A 1 93 ? -3.723 3.885 -17.067 1.00 70.81 93 HIS A CA 1
ATOM 717 C C . HIS A 1 93 ? -2.584 4.902 -17.231 1.00 70.81 93 HIS A C 1
ATOM 719 O O . HIS A 1 93 ? -2.823 6.021 -17.672 1.00 70.81 93 HIS A O 1
ATOM 725 N N . GLY A 1 94 ? -1.350 4.551 -16.853 1.00 65.69 94 GLY A N 1
ATOM 726 C CA . GLY A 1 94 ? -0.206 5.445 -17.004 1.00 65.69 94 GLY A CA 1
ATOM 727 C C . GLY A 1 94 ? 0.316 5.468 -18.440 1.00 65.69 94 GLY A C 1
ATOM 728 O O . GLY A 1 94 ? 0.605 4.410 -18.997 1.00 65.69 94 GLY A O 1
ATOM 729 N N . ASP A 1 95 ? 0.507 6.667 -18.995 1.00 65.88 95 ASP A N 1
ATOM 730 C CA . ASP A 1 95 ? 1.186 6.854 -20.278 1.00 65.88 95 ASP A CA 1
ATOM 731 C C . ASP A 1 95 ? 2.658 6.435 -20.169 1.00 65.88 95 ASP A C 1
ATOM 733 O O . ASP A 1 95 ? 3.417 6.915 -19.314 1.00 65.88 95 ASP A O 1
ATOM 737 N N . LYS A 1 96 ? 3.085 5.531 -21.047 1.00 67.62 96 LYS A N 1
ATOM 738 C CA . LYS A 1 96 ? 4.467 5.064 -21.146 1.00 67.62 96 LYS A CA 1
ATOM 739 C C . LYS A 1 96 ? 4.981 5.292 -22.553 1.00 67.62 96 LYS A C 1
ATOM 741 O O . LYS A 1 96 ? 4.301 4.993 -23.524 1.00 67.62 96 LYS A O 1
ATOM 746 N N . LYS A 1 97 ? 6.208 5.803 -22.656 1.00 62.47 97 LYS A N 1
ATOM 747 C CA . LYS A 1 97 ? 6.929 5.868 -23.926 1.00 62.47 97 LYS A CA 1
ATOM 748 C C . LYS A 1 97 ? 7.790 4.624 -24.087 1.00 62.47 97 LYS A C 1
ATOM 750 O O . LYS A 1 97 ? 8.529 4.255 -23.172 1.00 62.47 97 LYS A O 1
ATOM 755 N N . ASN A 1 98 ? 7.686 4.007 -25.248 1.00 61.38 98 ASN A N 1
ATOM 756 C CA . ASN A 1 98 ? 8.623 3.022 -25.745 1.00 61.38 98 ASN A CA 1
ATOM 757 C C . ASN A 1 98 ? 9.969 3.706 -26.063 1.00 61.38 98 ASN A C 1
ATOM 759 O O . ASN A 1 98 ? 10.009 4.927 -26.257 1.00 61.38 98 ASN A O 1
ATOM 763 N N . PRO A 1 99 ? 11.078 2.947 -26.129 1.00 53.06 99 PRO A N 1
ATOM 764 C CA . PRO A 1 99 ? 12.391 3.487 -26.493 1.00 53.06 99 PRO A CA 1
ATOM 765 C C . PRO A 1 99 ? 12.425 4.171 -27.869 1.00 53.06 99 PRO A C 1
ATOM 767 O O . PRO A 1 99 ? 13.226 5.075 -28.080 1.00 53.06 99 PRO A O 1
ATOM 770 N N . ASP A 1 100 ? 11.538 3.770 -28.782 1.00 73.50 100 ASP A N 1
ATOM 771 C CA . ASP A 1 100 ? 11.369 4.344 -30.124 1.00 73.50 100 ASP A CA 1
ATOM 772 C C . ASP A 1 100 ? 10.509 5.627 -30.154 1.00 73.50 100 ASP A C 1
ATOM 774 O O . ASP A 1 100 ? 10.271 6.199 -31.215 1.00 73.50 100 ASP A O 1
ATOM 778 N N . GLY A 1 101 ? 10.036 6.093 -28.992 1.00 62.97 101 GLY A N 1
ATOM 779 C CA . GLY A 1 101 ? 9.218 7.297 -28.856 1.00 62.97 101 GLY A CA 1
ATOM 780 C C . GLY A 1 101 ? 7.709 7.078 -28.994 1.00 62.97 101 GLY A C 1
ATOM 781 O O . GLY A 1 101 ? 6.953 8.012 -28.713 1.00 62.97 101 GLY A O 1
ATOM 782 N N . THR A 1 102 ? 7.246 5.875 -29.350 1.00 74.25 102 THR A N 1
ATOM 783 C CA . THR A 1 102 ? 5.810 5.559 -29.401 1.00 74.25 102 THR A CA 1
ATOM 784 C C . THR A 1 102 ? 5.212 5.450 -27.996 1.00 74.25 102 THR A C 1
ATOM 786 O O . THR A 1 102 ? 5.873 5.027 -27.050 1.00 74.25 102 THR A O 1
ATOM 789 N N . GLY A 1 103 ? 3.969 5.896 -27.819 1.00 68.56 103 GLY A N 1
ATOM 790 C CA . GLY A 1 103 ? 3.267 5.826 -26.538 1.00 68.56 103 GLY A CA 1
AT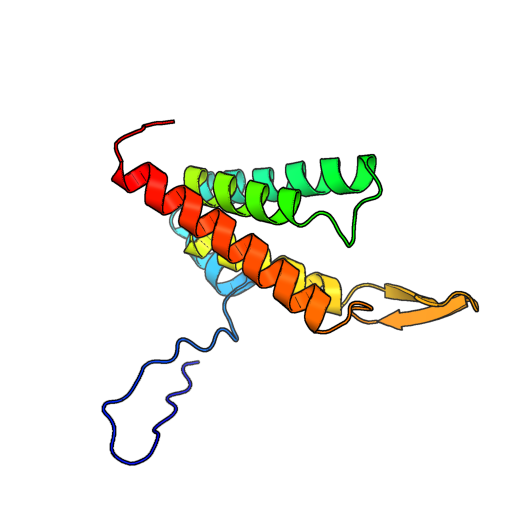OM 791 C C . GLY A 1 103 ? 2.409 4.570 -26.439 1.00 68.56 103 GLY A C 1
ATOM 792 O O . GLY A 1 103 ? 1.734 4.216 -27.402 1.00 68.56 103 GLY A O 1
ATOM 793 N N . HIS A 1 104 ? 2.375 3.930 -25.276 1.00 69.25 104 HIS A N 1
ATOM 794 C CA . HIS A 1 104 ? 1.323 2.984 -24.926 1.00 69.25 104 HIS A CA 1
ATOM 795 C C . HIS A 1 104 ? 0.771 3.303 -23.537 1.00 69.25 104 HIS A C 1
ATOM 797 O O . HIS A 1 104 ? 1.486 3.774 -22.650 1.00 69.25 104 HIS A O 1
ATOM 803 N N . ILE A 1 105 ? -0.520 3.042 -23.358 1.00 69.06 105 ILE A N 1
ATOM 804 C CA . ILE A 1 105 ? -1.179 3.090 -22.056 1.00 69.06 105 ILE A CA 1
ATOM 805 C C . ILE A 1 105 ? -1.118 1.679 -21.498 1.00 69.06 105 ILE A C 1
ATOM 807 O O . ILE A 1 105 ? -1.594 0.742 -22.142 1.00 69.06 105 ILE A O 1
ATOM 811 N N . GLY A 1 106 ? -0.530 1.509 -20.319 1.00 67.69 106 GLY A N 1
ATOM 812 C CA . GLY A 1 106 ? -0.541 0.199 -19.692 1.00 67.69 106 GLY A CA 1
ATOM 813 C C . GLY A 1 106 ? 0.564 -0.044 -18.690 1.00 67.69 106 GLY A C 1
ATOM 814 O O . GLY A 1 106 ? 1.535 0.702 -18.548 1.00 67.69 106 GLY A O 1
ATOM 815 N N . ASP A 1 107 ? 0.398 -1.156 -17.989 1.00 73.62 107 ASP A N 1
ATOM 816 C CA . ASP A 1 107 ? 1.437 -1.700 -17.143 1.00 73.62 107 ASP A CA 1
ATOM 817 C C . ASP A 1 107 ? 2.426 -2.498 -17.995 1.00 73.62 107 ASP A C 1
ATOM 819 O O . ASP A 1 107 ? 2.052 -3.453 -18.664 1.00 73.62 107 ASP A O 1
ATOM 823 N N . THR A 1 108 ? 3.695 -2.105 -17.966 1.00 75.00 108 THR A N 1
ATOM 824 C CA . THR A 1 108 ? 4.773 -2.789 -18.699 1.00 75.00 108 THR A CA 1
ATOM 825 C C . THR A 1 108 ? 5.340 -3.987 -17.941 1.00 75.00 108 THR A C 1
ATOM 827 O O . THR A 1 108 ? 6.305 -4.588 -18.401 1.00 75.00 108 THR A O 1
ATOM 830 N N . ARG A 1 109 ? 4.888 -4.214 -16.704 1.00 78.38 109 ARG A N 1
ATOM 831 C CA . ARG A 1 109 ? 5.384 -5.302 -15.862 1.00 78.38 109 ARG A CA 1
ATOM 832 C C . ARG A 1 109 ? 4.851 -6.639 -16.357 1.00 78.38 109 ARG A C 1
ATOM 834 O O . ARG A 1 109 ? 3.723 -6.733 -16.836 1.00 78.38 109 ARG A O 1
ATOM 841 N N . THR A 1 110 ? 5.658 -7.671 -16.181 1.00 82.81 110 THR A N 1
ATOM 842 C CA . THR A 1 110 ? 5.238 -9.063 -16.328 1.00 82.81 110 THR A CA 1
ATOM 843 C C . THR A 1 110 ? 4.206 -9.434 -15.260 1.00 82.81 110 THR A C 1
ATOM 845 O O . THR A 1 110 ? 4.103 -8.792 -14.209 1.00 82.81 110 THR A O 1
ATOM 848 N N . GLN A 1 111 ? 3.451 -10.506 -15.505 1.00 82.19 111 GLN A N 1
ATOM 849 C CA . GLN A 1 111 ? 2.505 -11.031 -14.520 1.00 82.19 111 GLN A CA 1
ATOM 850 C C . GLN A 1 111 ? 3.214 -11.457 -13.221 1.00 82.19 111 GLN A C 1
ATOM 852 O O . GLN A 1 111 ? 2.711 -11.182 -12.134 1.00 82.19 111 GLN A O 1
ATOM 857 N N . GLU A 1 112 ? 4.422 -12.018 -13.325 1.00 85.94 112 GLU A N 1
ATOM 858 C CA . GLU A 1 112 ? 5.261 -12.390 -12.177 1.00 85.94 112 GLU A CA 1
ATOM 859 C C . GLU A 1 112 ? 5.619 -11.178 -11.303 1.00 85.94 112 GLU A C 1
ATOM 861 O O . GLU A 1 112 ? 5.491 -11.228 -10.081 1.00 85.94 112 GLU A O 1
ATOM 866 N N . GLU A 1 113 ? 5.998 -10.049 -11.910 1.00 84.19 113 GLU A N 1
ATOM 867 C CA . GLU A 1 113 ? 6.273 -8.806 -11.177 1.00 84.19 113 GLU A CA 1
ATOM 868 C C . GLU A 1 113 ? 5.015 -8.232 -10.508 1.00 84.19 113 GLU A C 1
ATOM 870 O O . GLU A 1 113 ? 5.086 -7.658 -9.417 1.00 84.19 113 GLU A O 1
ATOM 875 N N . ILE A 1 114 ? 3.851 -8.358 -11.152 1.00 84.69 114 ILE A N 1
ATOM 876 C CA . ILE A 1 114 ? 2.568 -7.937 -10.576 1.00 84.69 114 ILE A CA 1
ATOM 877 C C . ILE A 1 114 ? 2.236 -8.798 -9.352 1.00 84.69 114 ILE A C 1
ATOM 879 O O . ILE A 1 114 ? 1.860 -8.255 -8.307 1.00 84.69 114 ILE A O 1
ATOM 883 N N . ASP A 1 115 ? 2.414 -10.113 -9.455 1.00 88.00 115 ASP A N 1
ATOM 884 C CA . ASP A 1 115 ? 2.117 -11.054 -8.378 1.00 88.00 115 ASP A CA 1
ATOM 885 C C . ASP A 1 115 ? 3.100 -10.923 -7.210 1.00 88.00 115 ASP A C 1
ATOM 887 O O . ASP A 1 115 ? 2.657 -10.806 -6.069 1.00 88.00 115 ASP A O 1
ATOM 891 N N . ALA A 1 116 ? 4.401 -10.767 -7.467 1.00 89.06 116 ALA A N 1
ATOM 892 C CA . ALA A 1 116 ? 5.393 -10.503 -6.421 1.00 89.06 116 ALA A CA 1
ATOM 893 C C . ALA A 1 116 ? 5.057 -9.235 -5.616 1.00 89.06 116 ALA A C 1
ATOM 895 O O . ALA A 1 116 ? 5.165 -9.191 -4.388 1.00 89.06 116 ALA A O 1
ATOM 896 N N . VAL A 1 117 ? 4.589 -8.190 -6.300 1.00 89.00 117 VAL A N 1
ATOM 897 C CA . VAL A 1 117 ? 4.138 -6.955 -5.657 1.00 89.00 117 VAL A CA 1
ATOM 898 C C . VAL A 1 117 ? 2.845 -7.169 -4.862 1.00 89.00 117 VAL A C 1
ATOM 900 O O . VAL A 1 117 ? 2.693 -6.607 -3.772 1.00 89.00 117 VAL A O 1
ATOM 903 N N . ARG A 1 118 ? 1.898 -7.958 -5.383 1.00 89.44 118 ARG A N 1
ATOM 904 C CA . ARG A 1 118 ? 0.657 -8.323 -4.681 1.00 89.44 118 ARG A CA 1
ATOM 905 C C . ARG A 1 118 ? 0.962 -9.085 -3.393 1.00 89.44 118 ARG A C 1
ATOM 907 O O . ARG A 1 118 ? 0.376 -8.759 -2.356 1.00 89.44 118 ARG A O 1
ATOM 914 N N . ASP A 1 119 ? 1.898 -10.019 -3.452 1.00 92.88 119 ASP A N 1
ATOM 915 C CA . ASP A 1 119 ? 2.302 -10.858 -2.330 1.00 92.88 119 ASP A CA 1
ATOM 916 C C . ASP A 1 119 ? 3.071 -10.046 -1.284 1.00 92.88 119 ASP A C 1
ATOM 918 O O . ASP A 1 119 ? 2.730 -10.105 -0.105 1.00 92.88 119 ASP A O 1
ATOM 922 N N . ALA A 1 120 ? 3.985 -9.160 -1.696 1.00 91.62 120 ALA A N 1
ATOM 923 C CA . ALA A 1 120 ? 4.647 -8.222 -0.783 1.00 91.62 120 ALA A CA 1
ATOM 924 C C . ALA A 1 120 ? 3.642 -7.303 -0.060 1.00 91.62 120 ALA A C 1
ATOM 926 O O . ALA A 1 120 ? 3.722 -7.101 1.155 1.00 91.62 120 ALA A O 1
ATOM 927 N N . ASN A 1 121 ? 2.643 -6.777 -0.784 1.00 91.62 121 ASN A N 1
ATOM 928 C CA . ASN A 1 121 ? 1.569 -5.995 -0.168 1.00 91.62 121 ASN A CA 1
ATOM 929 C C . ASN A 1 121 ? 0.783 -6.846 0.853 1.00 91.62 121 ASN A C 1
ATOM 931 O O . ASN A 1 121 ? 0.430 -6.342 1.917 1.00 91.62 121 ASN A O 1
ATOM 935 N N . LYS A 1 122 ? 0.473 -8.111 0.527 1.00 93.69 122 LYS A N 1
ATOM 936 C CA . LYS A 1 122 ? -0.252 -9.040 1.411 1.00 93.69 122 LYS A CA 1
ATOM 937 C C . LYS A 1 122 ? 0.546 -9.328 2.680 1.00 93.69 122 LYS A C 1
ATOM 939 O O . LYS A 1 122 ? 0.011 -9.102 3.765 1.00 93.69 122 LYS A O 1
ATOM 944 N N . GLN A 1 123 ? 1.817 -9.697 2.536 1.00 93.75 123 GLN A N 1
ATOM 945 C CA . GLN A 1 123 ? 2.722 -9.969 3.649 1.00 93.75 123 GLN A CA 1
ATOM 946 C C . GLN A 1 123 ? 2.785 -8.785 4.618 1.00 93.75 123 GLN A C 1
ATOM 948 O O . GLN A 1 123 ? 2.613 -8.956 5.819 1.00 93.75 123 GLN A O 1
ATOM 953 N N . GLY A 1 124 ? 2.916 -7.556 4.107 1.00 92.12 12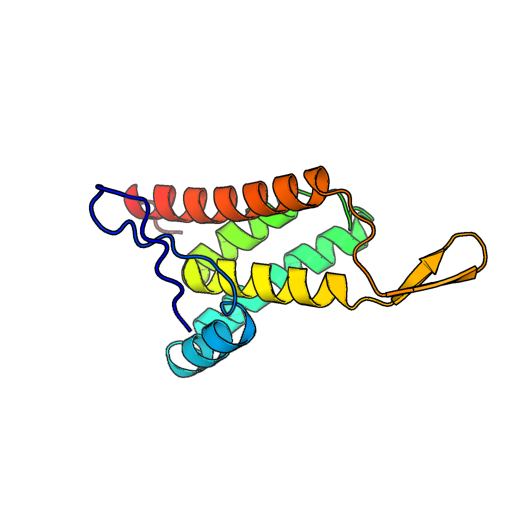4 GLY A N 1
ATOM 954 C CA . GLY A 1 124 ? 2.973 -6.366 4.959 1.00 92.12 124 GLY A CA 1
ATOM 955 C C . GLY A 1 124 ? 1.722 -6.180 5.824 1.00 92.12 124 GLY A C 1
ATOM 956 O O . GLY A 1 124 ? 1.818 -5.801 6.993 1.00 92.12 124 GLY A O 1
ATOM 957 N N . ARG A 1 125 ? 0.535 -6.486 5.283 1.00 93.88 125 ARG A N 1
ATOM 958 C CA . ARG A 1 125 ? -0.721 -6.437 6.051 1.00 93.88 125 ARG A CA 1
ATOM 959 C C . ARG A 1 125 ? -0.787 -7.537 7.108 1.00 93.88 125 ARG A C 1
ATOM 961 O O . ARG A 1 125 ? -1.290 -7.287 8.201 1.00 93.88 125 ARG A O 1
ATOM 968 N N . GLU A 1 126 ? -0.304 -8.734 6.790 1.00 92.06 126 GLU A N 1
ATOM 969 C CA . GLU A 1 126 ? -0.265 -9.872 7.716 1.00 92.06 126 GLU A CA 1
ATOM 970 C C . GLU A 1 126 ? 0.722 -9.633 8.862 1.00 92.06 126 GLU A C 1
ATOM 972 O O . GLU A 1 126 ? 0.352 -9.797 10.023 1.00 92.06 126 GLU A O 1
ATOM 977 N N . ASP A 1 127 ? 1.911 -9.101 8.575 1.00 91.31 127 ASP A N 1
ATOM 978 C CA . ASP A 1 127 ? 2.904 -8.726 9.589 1.00 91.31 127 ASP A CA 1
ATOM 979 C C . ASP A 1 127 ? 2.331 -7.739 10.619 1.00 91.31 127 ASP A C 1
ATOM 981 O O . ASP A 1 127 ? 2.614 -7.818 11.817 1.00 91.31 127 ASP A O 1
ATOM 985 N N . ALA A 1 128 ? 1.499 -6.796 10.164 1.00 88.50 128 ALA A N 1
ATOM 986 C CA . ALA A 1 128 ? 0.836 -5.833 11.037 1.00 88.50 128 ALA A CA 1
ATOM 987 C C . ALA A 1 128 ? -0.258 -6.467 11.913 1.00 88.50 128 ALA A C 1
ATOM 989 O O . ALA A 1 128 ? -0.457 -6.022 13.046 1.00 88.50 128 ALA A O 1
ATOM 990 N N . LYS A 1 129 ? -0.961 -7.493 11.415 1.00 80.94 129 LYS A N 1
ATOM 991 C CA . LYS A 1 129 ? -1.960 -8.244 12.194 1.00 80.94 129 LYS A CA 1
ATOM 992 C C . LYS A 1 129 ? -1.291 -9.121 13.250 1.00 80.94 129 LYS A C 1
ATOM 994 O O . LYS A 1 129 ? -1.635 -9.015 14.423 1.00 80.94 129 LYS A O 1
ATOM 999 N N . ASN A 1 130 ? -0.260 -9.867 12.857 1.00 72.81 130 ASN A N 1
ATOM 1000 C CA . ASN A 1 130 ? 0.475 -10.771 13.743 1.00 72.81 130 ASN A CA 1
ATOM 1001 C C . ASN A 1 130 ? 1.175 -10.028 14.897 1.00 72.81 130 ASN A C 1
ATOM 1003 O O . ASN A 1 130 ? 1.340 -10.586 15.979 1.00 72.81 130 ASN A O 1
ATOM 1007 N N . LYS A 1 131 ? 1.566 -8.757 14.706 1.00 58.97 131 LYS A N 1
ATOM 1008 C CA . LYS A 1 131 ? 2.067 -7.906 15.803 1.00 58.97 131 LYS A CA 1
ATOM 1009 C C . LYS A 1 131 ? 0.964 -7.367 16.719 1.00 58.97 131 LYS A C 1
ATOM 1011 O O . LYS A 1 131 ? 1.190 -7.294 17.922 1.00 58.97 131 LYS A O 1
ATOM 1016 N N . LYS A 1 132 ? -0.224 -7.034 16.193 1.00 55.59 132 LYS A N 1
ATOM 1017 C CA . LYS A 1 132 ? -1.376 -6.622 17.022 1.00 55.59 132 LYS A CA 1
ATOM 1018 C C . LYS A 1 132 ? -1.845 -7.747 17.952 1.00 55.59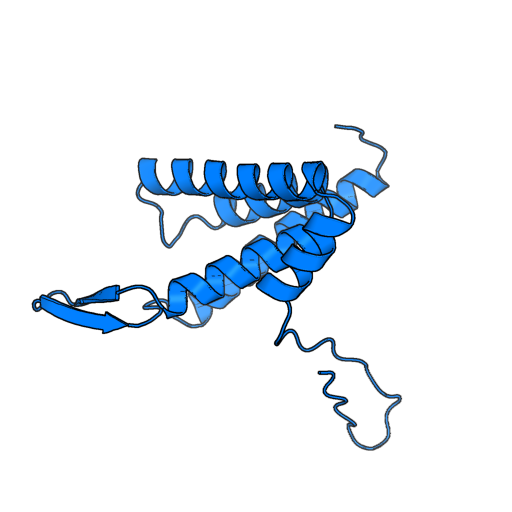 132 LYS A C 1
ATOM 1020 O O . LYS A 1 132 ? -2.217 -7.465 19.084 1.00 55.59 132 LYS A O 1
ATOM 1025 N N . GLU A 1 133 ? -1.786 -9.001 17.506 1.00 52.50 133 GLU A N 1
ATOM 1026 C CA . GLU A 1 133 ? -2.162 -10.172 18.317 1.00 52.50 133 GLU A CA 1
ATOM 1027 C C . GLU A 1 133 ? -1.140 -10.516 19.413 1.00 52.50 133 GLU A C 1
ATOM 1029 O O . GLU A 1 133 ? -1.502 -11.105 20.426 1.00 52.50 133 GLU A O 1
ATOM 1034 N N . LYS A 1 134 ? 0.124 -10.096 19.265 1.00 51.12 134 LYS A N 1
ATOM 1035 C CA . LYS A 1 134 ? 1.185 -10.315 20.266 1.00 51.12 134 LYS A CA 1
ATOM 1036 C C . LYS A 1 134 ? 1.256 -9.248 21.365 1.00 51.12 134 LYS A C 1
ATOM 1038 O O . LYS A 1 134 ? 2.183 -9.276 22.166 1.00 51.12 134 LYS A O 1
ATOM 1043 N N . GLY A 1 135 ? 0.308 -8.308 21.421 1.00 45.19 135 GLY A N 1
ATOM 1044 C CA . GLY A 1 135 ? 0.251 -7.294 22.483 1.00 45.19 135 GLY A CA 1
ATOM 1045 C C . GLY A 1 135 ? 1.374 -6.249 22.448 1.00 45.19 135 GLY A C 1
ATOM 1046 O O . GLY A 1 135 ? 1.469 -5.430 23.357 1.00 45.19 135 GLY A O 1
ATOM 1047 N N . GLU A 1 136 ? 2.205 -6.230 21.402 1.00 44.03 136 GLU A N 1
ATOM 1048 C CA . GLU A 1 136 ? 3.190 -5.169 21.188 1.00 44.03 136 GLU A CA 1
ATOM 1049 C C . GLU A 1 136 ? 2.465 -3.936 20.627 1.00 44.03 136 GLU A C 1
ATOM 1051 O O . GLU A 1 136 ? 2.272 -3.792 19.415 1.00 44.03 136 GLU A O 1
ATOM 1056 N N . THR A 1 137 ? 1.999 -3.055 21.516 1.00 36.06 137 THR A N 1
ATOM 1057 C CA . THR A 1 137 ? 1.551 -1.711 21.126 1.00 36.06 137 THR A CA 1
ATOM 1058 C C . THR A 1 137 ? 2.701 -0.921 20.482 1.00 36.06 137 THR A C 1
ATOM 1060 O O . THR A 1 137 ? 3.850 -1.109 20.883 1.00 36.06 137 THR A O 1
ATOM 1063 N N . PRO A 1 138 ? 2.404 -0.084 19.467 1.00 49.19 138 PRO A N 1
ATOM 1064 C CA . PRO A 1 138 ? 3.401 0.651 18.685 1.00 49.19 138 PRO A CA 1
ATOM 1065 C C . PRO A 1 138 ? 4.220 1.653 19.498 1.00 49.19 138 PRO A C 1
ATOM 1067 O O . PRO A 1 138 ? 3.671 2.216 20.471 1.00 49.19 138 PRO A O 1
#

Sequence (138 aa):
MYSVIVRDGGAPEVVLEVPVLGLGTLSRKLKEQPIKTIQAGWEFAKSYGKMRVENKIRGNLAAHQEANREATKKSDAETAAALSALREQYKRHGDKKNPDGTGHIGDTRTQEEIDAVRDANKQGREDAKNKKEKGETP

Secondary structure (DSSP, 8-state):
-------TTS--------SSTTHHHHHHHHHH-HHHHHHHHHHHHHHHHHHHHTT-TTT-HHHHHHHHHHHHHHS-HHHHHHHHHHHHHHHHT-EEE-TTS-EEES--S-HHHHHHHHHHHHHHHHHHHHHHHTT---

Foldseek 3Di:
DADFDDDPPDDGDRPPPPDPQAPVVLVVCCVVPVVLLVQLLVLLVVLCVVCVVVVVNQPPLVSLLQSLQRSCLSPRNSSLVNNVVVVQVVQQQDWDADPVRDIDRGHPDDPVSVVSSVVSSVNSRVVNVVCVVVVPDD